Protein AF-A0A9D8QQ10-F1 (afdb_monomer_lite)

pLDDT: mean 82.53, std 15.45, range [44.25, 98.38]

Structure (mmCIF, N/CA/C/O backbone):
data_AF-A0A9D8QQ10-F1
#
_entry.id   AF-A0A9D8QQ10-F1
#
loop_
_atom_site.group_PDB
_atom_site.id
_atom_site.type_symbol
_atom_site.label_atom_id
_atom_site.label_alt_id
_atom_site.label_comp_id
_atom_site.label_asym_id
_atom_site.label_entity_id
_atom_site.label_seq_id
_atom_site.pdbx_PDB_ins_code
_atom_site.Cartn_x
_atom_site.Cartn_y
_atom_site.Cartn_z
_atom_site.occupancy
_atom_site.B_iso_or_equiv
_atom_site.auth_seq_id
_atom_site.auth_comp_id
_atom_site.auth_asym_id
_atom_site.auth_atom_id
_atom_site.pdbx_PDB_model_num
ATOM 1 N N . MET A 1 1 ? 1.734 -61.000 34.044 1.00 44.25 1 MET A N 1
ATOM 2 C CA . MET A 1 1 ? 2.033 -59.885 33.117 1.00 44.25 1 MET A CA 1
ATOM 3 C C . MET A 1 1 ? 0.720 -59.208 32.710 1.00 44.25 1 MET A C 1
ATOM 5 O O . MET A 1 1 ? 0.224 -59.450 31.625 1.00 44.25 1 MET A O 1
ATOM 9 N N . ASN A 1 2 ? 0.120 -58.410 33.602 1.00 45.94 2 ASN A N 1
ATOM 10 C CA . ASN A 1 2 ? -1.191 -57.763 33.412 1.00 45.94 2 ASN A CA 1
ATOM 11 C C . ASN A 1 2 ? -1.055 -56.258 33.685 1.00 45.94 2 ASN A C 1
ATOM 13 O O . ASN A 1 2 ? -1.298 -55.823 34.805 1.00 45.94 2 ASN A O 1
ATOM 17 N N . GLY A 1 3 ? -0.616 -55.461 32.708 1.00 49.03 3 GLY A N 1
ATOM 18 C CA . GLY A 1 3 ? -0.414 -54.030 32.984 1.00 49.03 3 GLY A CA 1
ATOM 19 C C . GLY A 1 3 ? -0.264 -53.069 31.809 1.00 49.03 3 GLY A C 1
ATOM 20 O O . GLY A 1 3 ? -0.336 -51.870 32.035 1.00 49.03 3 GLY A O 1
ATOM 21 N N . ILE A 1 4 ? -0.097 -53.536 30.567 1.00 53.34 4 ILE A N 1
ATOM 22 C CA . ILE A 1 4 ? 0.293 -52.631 29.466 1.00 53.34 4 ILE A CA 1
ATOM 23 C C . ILE A 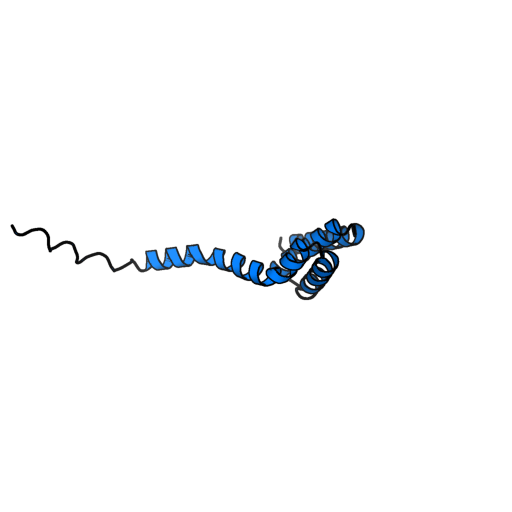1 4 ? -0.909 -52.152 28.623 1.00 53.34 4 ILE A C 1
ATOM 25 O O . ILE A 1 4 ? -0.853 -51.085 28.024 1.00 53.34 4 ILE A O 1
ATOM 29 N N . PHE A 1 5 ? -2.056 -52.842 28.650 1.00 48.69 5 PHE A N 1
ATOM 30 C CA . PHE A 1 5 ? -3.210 -52.494 27.798 1.00 48.69 5 PHE A CA 1
ATOM 31 C C . PHE A 1 5 ? -4.213 -51.488 28.391 1.00 48.69 5 PHE A C 1
ATOM 33 O O . PHE A 1 5 ? -5.163 -51.106 27.712 1.00 48.69 5 PHE A O 1
ATOM 40 N N . LYS A 1 6 ? -4.034 -51.012 29.631 1.00 47.47 6 LYS A N 1
ATOM 41 C CA . LYS A 1 6 ? -5.047 -50.156 30.286 1.00 47.47 6 LYS A CA 1
ATOM 42 C C . LYS A 1 6 ? -4.925 -48.657 29.967 1.00 47.47 6 LYS A C 1
ATOM 44 O O . LYS A 1 6 ? -5.790 -47.891 30.376 1.00 47.47 6 LYS A O 1
ATOM 49 N N . ASN A 1 7 ? -3.893 -48.225 29.233 1.00 45.38 7 ASN A N 1
ATOM 50 C CA . ASN A 1 7 ? -3.558 -46.797 29.106 1.00 45.38 7 ASN A CA 1
ATOM 51 C C . ASN A 1 7 ? -3.861 -46.151 27.739 1.00 45.38 7 ASN A C 1
ATOM 53 O O . ASN A 1 7 ? -3.497 -45.004 27.512 1.00 45.38 7 ASN A O 1
ATOM 57 N N . ILE A 1 8 ? -4.556 -46.850 26.835 1.00 52.19 8 ILE A N 1
ATOM 58 C CA . ILE A 1 8 ? -4.952 -46.301 25.517 1.00 52.19 8 ILE A CA 1
ATOM 59 C C . ILE A 1 8 ? -6.359 -45.654 25.572 1.00 52.19 8 ILE A C 1
ATOM 61 O O . ILE A 1 8 ? -6.801 -44.997 24.638 1.00 52.19 8 ILE A O 1
ATOM 65 N N . GLY A 1 9 ? -7.074 -45.772 26.698 1.00 49.00 9 GLY A N 1
ATOM 66 C CA . GLY A 1 9 ? -8.485 -45.376 26.814 1.00 49.00 9 GLY A CA 1
ATOM 67 C C . GLY A 1 9 ? -8.782 -43.919 27.190 1.00 49.00 9 GLY A C 1
ATOM 68 O O . GLY A 1 9 ? -9.938 -43.609 27.467 1.00 49.00 9 GLY A O 1
ATOM 69 N N . ARG A 1 10 ? -7.799 -43.011 27.270 1.00 50.16 10 ARG A N 1
ATOM 70 C CA . ARG A 1 10 ? -8.052 -41.664 27.818 1.00 50.16 10 ARG A CA 1
ATOM 71 C C . ARG A 1 10 ? -7.244 -40.559 27.152 1.00 50.16 10 ARG A C 1
ATOM 73 O O . ARG A 1 10 ? -6.535 -39.825 27.827 1.0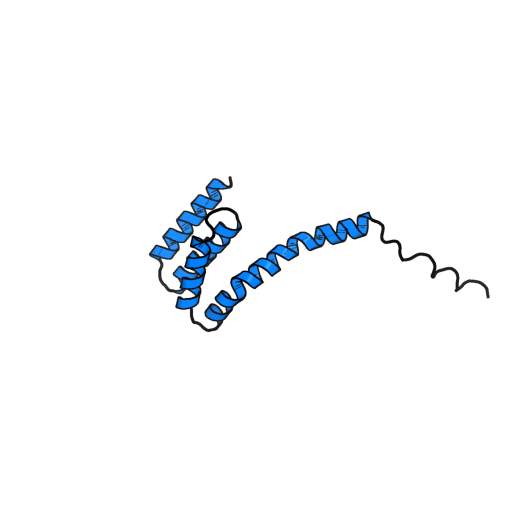0 50.16 10 ARG A O 1
ATOM 80 N N . MET A 1 11 ? -7.355 -40.399 25.838 1.00 46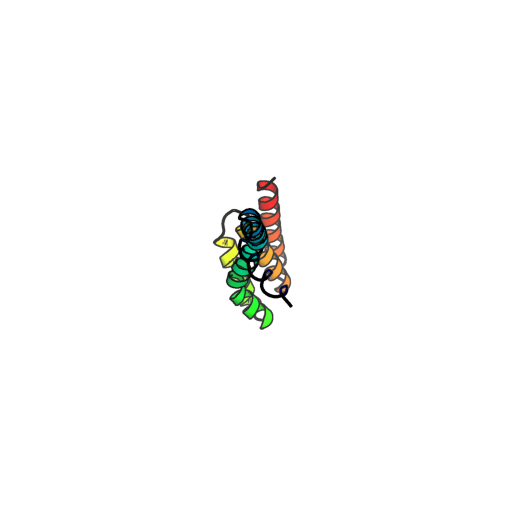.78 11 MET A N 1
ATOM 81 C CA . MET A 1 11 ? -6.770 -39.212 25.209 1.00 46.78 11 MET A CA 1
ATOM 82 C C . MET A 1 11 ? -7.490 -38.784 23.936 1.00 46.78 11 MET A C 1
ATOM 84 O O . MET A 1 11 ? -6.872 -38.633 22.901 1.00 46.78 11 MET A O 1
ATOM 88 N N . MET A 1 12 ? -8.809 -38.589 23.996 1.00 56.66 12 MET A N 1
ATOM 89 C CA . MET A 1 12 ? -9.538 -37.896 22.923 1.00 56.66 12 MET A CA 1
ATOM 90 C C . MET A 1 12 ? -10.865 -37.333 23.437 1.00 56.66 12 MET A C 1
ATOM 92 O O . MET A 1 12 ? -11.942 -37.623 22.941 1.00 56.66 12 MET A O 1
ATOM 96 N N . HIS A 1 13 ? -10.787 -36.527 24.489 1.00 60.19 13 HIS A N 1
ATOM 97 C CA . HIS A 1 13 ? -11.778 -35.487 24.737 1.00 60.19 13 HIS A CA 1
ATOM 98 C C . HIS A 1 13 ? -10.970 -34.225 24.982 1.00 60.19 13 HIS A C 1
ATOM 100 O O . HIS A 1 13 ? -10.602 -33.925 26.117 1.00 60.19 13 HIS A O 1
ATOM 106 N N . ALA A 1 14 ? -10.610 -33.537 23.895 1.00 58.31 14 ALA A N 1
ATOM 107 C CA . ALA A 1 14 ? -10.118 -32.176 24.016 1.00 58.31 14 ALA A CA 1
ATOM 108 C C . ALA A 1 14 ? -11.184 -31.408 24.812 1.00 58.31 14 ALA A C 1
ATOM 110 O O . ALA A 1 14 ? -12.356 -31.418 24.412 1.00 58.31 14 ALA A O 1
ATOM 111 N N . PRO A 1 15 ? -10.847 -30.821 25.972 1.00 69.00 15 PRO A N 1
ATOM 112 C CA . PRO A 1 15 ? -11.831 -30.075 26.731 1.00 69.00 15 PRO A CA 1
ATOM 113 C C . PRO A 1 15 ? -12.360 -28.968 25.819 1.00 69.00 15 PRO A C 1
ATOM 115 O O . PRO A 1 15 ? -11.594 -28.359 25.076 1.00 69.00 15 PRO A O 1
ATOM 118 N N . LYS A 1 16 ? -13.670 -28.711 25.840 1.00 60.81 16 LYS A N 1
ATOM 119 C CA . LYS A 1 16 ? -14.304 -27.704 24.967 1.00 60.81 16 LYS A CA 1
ATOM 120 C C . LYS A 1 16 ? -13.593 -26.340 25.042 1.00 60.81 16 LYS A C 1
ATOM 122 O O . LYS A 1 16 ? -13.534 -25.637 24.044 1.00 60.81 16 LYS A O 1
ATOM 127 N N . GLY A 1 17 ? -12.972 -26.022 26.185 1.00 68.38 17 GLY A N 1
ATOM 128 C CA . GLY A 1 17 ? -12.122 -24.840 26.376 1.00 68.38 17 GLY A CA 1
ATOM 129 C C . GLY A 1 17 ? -10.775 -24.858 25.636 1.00 68.38 17 GLY A C 1
ATOM 130 O O . GLY A 1 17 ? -10.300 -23.799 25.251 1.00 68.38 17 GLY A O 1
ATOM 131 N N . PHE A 1 18 ? -10.179 -26.024 25.370 1.00 74.88 18 PHE A N 1
ATOM 132 C CA . PHE A 1 18 ? -8.971 -26.143 24.542 1.00 74.88 18 PHE A CA 1
ATOM 133 C C . PHE A 1 18 ? -9.282 -25.877 23.067 1.00 74.88 18 PHE A C 1
ATOM 135 O O . PHE A 1 18 ? -8.577 -25.109 22.424 1.00 74.88 18 PHE A O 1
ATOM 142 N N . LEU A 1 19 ? -10.383 -26.433 22.548 1.00 72.56 19 LEU A N 1
ATOM 143 C CA . LEU A 1 19 ? -10.850 -26.117 21.193 1.00 72.56 19 LEU A CA 1
ATOM 144 C C . LEU A 1 19 ? -11.229 -24.634 21.059 1.00 72.56 19 LEU A C 1
ATOM 146 O O . LEU A 1 19 ? -10.852 -24.003 20.078 1.00 72.56 19 LEU A O 1
ATOM 150 N N . LEU A 1 20 ? -11.900 -24.057 22.064 1.00 76.19 20 LEU A N 1
ATOM 151 C CA . LEU A 1 20 ? -12.232 -22.628 22.082 1.00 76.19 20 LEU A CA 1
ATOM 152 C C . LEU A 1 20 ? -10.974 -21.741 22.110 1.00 76.19 20 LEU A C 1
ATOM 154 O O . LEU A 1 20 ? -10.915 -20.738 21.406 1.00 76.19 20 LEU A O 1
ATOM 158 N N . GLY A 1 21 ? -9.959 -22.133 22.887 1.00 81.69 21 GLY A N 1
ATOM 159 C CA . GLY A 1 21 ? -8.675 -21.435 22.959 1.00 81.69 21 GLY A CA 1
ATOM 160 C C . GLY A 1 21 ? -7.902 -21.485 21.641 1.00 81.69 21 GLY A C 1
ATOM 161 O O . GLY A 1 21 ? -7.422 -20.457 21.175 1.00 81.69 21 GLY A O 1
ATOM 162 N N . VAL A 1 22 ? -7.853 -22.652 20.990 1.00 80.31 22 VAL A N 1
ATOM 163 C CA . VAL A 1 22 ? -7.235 -22.799 19.663 1.00 80.31 22 VAL A CA 1
ATOM 164 C C . VAL A 1 22 ? -7.957 -21.938 18.626 1.00 80.31 22 VAL A C 1
ATOM 166 O O . VAL A 1 22 ? -7.289 -21.238 17.872 1.00 80.31 22 VAL A O 1
ATOM 169 N N . ILE A 1 23 ? -9.298 -21.928 18.622 1.00 78.06 23 ILE A N 1
ATOM 170 C CA . ILE A 1 23 ? -10.102 -21.099 17.709 1.00 78.06 23 ILE A CA 1
ATOM 171 C C . ILE A 1 23 ? -9.838 -19.605 17.940 1.00 78.06 23 ILE A C 1
ATOM 173 O O . ILE A 1 23 ? -9.652 -18.863 16.980 1.00 78.06 23 ILE A O 1
ATOM 177 N N . LEU A 1 24 ? -9.754 -19.153 19.192 1.00 79.69 24 LEU A N 1
ATOM 178 C CA . LEU A 1 24 ? -9.457 -17.753 19.503 1.00 79.69 24 LEU A CA 1
ATOM 179 C C . LEU A 1 24 ? -8.052 -17.333 19.030 1.00 79.69 24 LEU A C 1
ATOM 181 O O . LEU A 1 24 ? -7.882 -16.226 18.525 1.00 79.69 24 LEU A O 1
ATOM 185 N N . CYS A 1 25 ? -7.062 -18.224 19.132 1.00 76.25 25 CYS A N 1
ATOM 186 C CA . CYS A 1 25 ? -5.692 -17.967 18.681 1.00 76.25 25 CYS A CA 1
ATOM 187 C C . CYS A 1 25 ? -5.536 -17.875 17.153 1.00 76.25 25 CYS A C 1
ATOM 189 O O . CYS A 1 25 ? -4.623 -17.197 16.689 1.00 76.25 25 CYS A O 1
ATOM 191 N N . ILE A 1 26 ? -6.397 -18.528 16.365 1.00 75.25 26 ILE A N 1
ATOM 192 C CA . ILE A 1 26 ? -6.310 -18.520 14.890 1.00 75.25 26 ILE A CA 1
ATOM 193 C C . ILE A 1 26 ? -7.090 -17.376 14.226 1.00 75.25 26 ILE A C 1
ATOM 195 O O . ILE A 1 26 ? -6.779 -17.017 13.092 1.00 75.25 26 ILE A O 1
ATOM 199 N N . LEU A 1 27 ? -8.049 -16.751 14.920 1.00 69.12 27 LEU A N 1
ATOM 200 C CA . LEU A 1 27 ? -8.811 -15.604 14.403 1.00 69.12 27 LEU A CA 1
ATOM 201 C C . LEU A 1 27 ? -7.961 -14.401 13.936 1.00 69.12 27 LEU A C 1
ATOM 203 O O . LEU A 1 27 ? -8.293 -13.841 12.894 1.00 69.12 2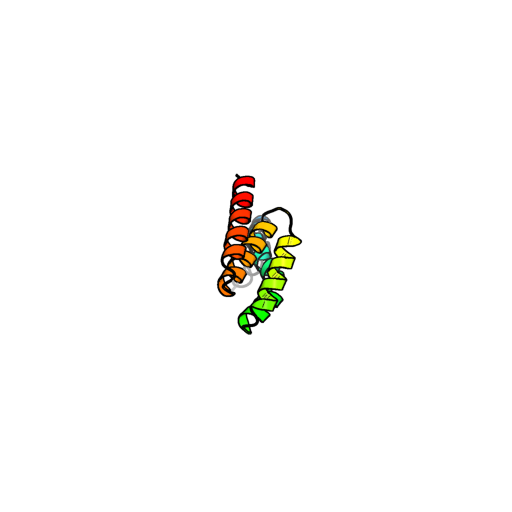7 LEU A O 1
ATOM 207 N N . PRO A 1 28 ? -6.866 -13.978 14.603 1.00 67.31 28 PRO A N 1
ATOM 208 C CA . PRO A 1 28 ? -6.065 -12.858 14.098 1.00 67.31 28 PRO A CA 1
ATOM 209 C C . PRO A 1 28 ? -5.300 -13.186 12.802 1.00 67.31 28 PRO A C 1
ATOM 211 O O . PRO A 1 28 ? -4.935 -12.273 12.063 1.00 67.31 28 PRO A O 1
ATOM 214 N N . LEU A 1 29 ? -5.080 -14.468 12.481 1.00 70.56 29 LEU A N 1
ATOM 215 C CA . LEU A 1 29 ? -4.322 -14.878 11.291 1.00 70.56 29 LEU A CA 1
ATOM 216 C C . LEU A 1 29 ? -5.126 -14.727 9.990 1.00 70.56 29 LEU A C 1
ATOM 218 O O . LEU A 1 29 ? -4.535 -14.572 8.919 1.00 70.56 29 LEU A O 1
ATOM 222 N N . THR A 1 30 ? -6.461 -14.713 10.055 1.00 69.00 30 THR A N 1
ATOM 223 C CA . THR A 1 30 ? -7.309 -14.605 8.854 1.00 69.00 30 THR A CA 1
ATOM 224 C C . THR A 1 30 ? -7.221 -13.229 8.191 1.00 69.00 30 THR A C 1
ATOM 226 O O . THR A 1 30 ? -7.414 -13.118 6.980 1.00 69.00 30 THR A O 1
ATOM 229 N N . GLY A 1 31 ? -6.893 -12.180 8.955 1.00 69.00 31 GLY A N 1
ATOM 230 C CA . GLY A 1 31 ? -6.679 -10.834 8.416 1.00 69.00 31 GLY A CA 1
ATOM 231 C C . GLY A 1 31 ? -5.452 -10.747 7.505 1.00 69.00 31 GLY A C 1
ATOM 232 O O . GLY A 1 31 ? -5.505 -10.092 6.467 1.00 69.00 31 GLY A O 1
ATOM 233 N N . CYS A 1 32 ? -4.377 -11.466 7.846 1.00 70.56 32 CYS A N 1
ATOM 234 C CA . CYS A 1 32 ? -3.140 -11.484 7.065 1.00 70.56 32 CYS A CA 1
ATOM 235 C C . CYS A 1 32 ? -3.352 -12.140 5.692 1.00 70.56 32 CYS A C 1
ATOM 237 O O . CYS A 1 32 ? -2.993 -11.560 4.670 1.00 70.56 32 CYS A O 1
ATOM 239 N N . VAL A 1 33 ? -4.022 -13.299 5.661 1.00 76.06 33 VAL A N 1
ATOM 240 C CA . VAL A 1 33 ? -4.323 -14.021 4.411 1.00 76.06 33 VAL A CA 1
ATOM 241 C C . VAL A 1 33 ? -5.244 -13.196 3.508 1.00 76.06 33 VAL A C 1
ATOM 243 O O . VAL A 1 33 ? -4.936 -12.985 2.340 1.00 76.06 33 VAL A O 1
ATOM 246 N N . SER A 1 34 ? -6.327 -12.638 4.059 1.00 82.50 34 SER A N 1
ATOM 247 C CA . SER A 1 34 ? -7.292 -11.847 3.281 1.00 82.50 34 SER A CA 1
ATOM 248 C C . SER A 1 34 ? -6.676 -10.591 2.655 1.00 82.50 34 SER A C 1
ATOM 250 O O . SER A 1 34 ? -6.989 -10.237 1.516 1.00 82.50 34 SER A O 1
ATOM 252 N N . TYR A 1 35 ? -5.795 -9.898 3.379 1.00 81.94 35 TYR A N 1
ATOM 253 C CA . TYR A 1 35 ? -5.100 -8.730 2.845 1.00 81.94 35 TYR A CA 1
ATOM 254 C C . TYR A 1 35 ? -4.063 -9.118 1.784 1.00 81.94 35 TYR A C 1
ATOM 256 O O . TYR A 1 35 ? -4.046 -8.517 0.710 1.00 81.94 35 TYR A O 1
ATOM 264 N N . GLN A 1 36 ? -3.255 -10.153 2.039 1.00 83.44 36 GLN A N 1
ATOM 265 C CA . GLN A 1 36 ? -2.279 -10.650 1.066 1.00 83.44 36 GLN A CA 1
ATOM 266 C C . GLN A 1 36 ? -2.951 -11.074 -0.239 1.00 83.44 36 GLN A C 1
ATOM 268 O O . GLN A 1 36 ? -2.490 -10.697 -1.313 1.00 83.44 36 GLN A O 1
ATOM 273 N N . ASP A 1 37 ? -4.084 -11.771 -0.164 1.00 87.12 37 ASP A N 1
ATOM 274 C CA . ASP A 1 37 ? -4.852 -12.161 -1.345 1.00 87.12 37 ASP A CA 1
ATOM 275 C C . ASP A 1 37 ? -5.356 -10.951 -2.131 1.00 87.12 37 ASP A C 1
ATOM 277 O O . ASP A 1 37 ? -5.311 -10.937 -3.364 1.00 87.12 37 ASP A O 1
ATOM 281 N N . GLN A 1 38 ? -5.801 -9.914 -1.421 1.00 85.69 38 GLN A N 1
ATOM 282 C CA . GLN A 1 38 ? -6.248 -8.665 -2.019 1.00 85.69 38 GLN A CA 1
ATOM 283 C C . GLN A 1 38 ? -5.093 -7.868 -2.646 1.00 85.69 38 GLN A C 1
ATOM 285 O O . GLN A 1 38 ? -5.326 -7.189 -3.647 1.00 85.69 38 GLN A O 1
ATOM 290 N N . ALA A 1 39 ? -3.891 -7.903 -2.073 1.00 88.50 39 ALA A N 1
ATOM 291 C CA . ALA A 1 39 ? -2.718 -7.155 -2.537 1.00 88.50 39 ALA A CA 1
ATOM 292 C C . ALA A 1 39 ? -1.846 -7.934 -3.541 1.00 88.50 39 ALA A C 1
ATOM 294 O O . ALA A 1 39 ? -0.975 -7.350 -4.178 1.00 88.50 39 ALA A O 1
ATOM 295 N N . ARG A 1 40 ? -2.091 -9.236 -3.729 1.00 92.06 40 ARG A N 1
ATOM 296 C CA . ARG A 1 40 ? -1.259 -10.150 -4.530 1.00 92.06 40 ARG A CA 1
ATOM 297 C C . ARG A 1 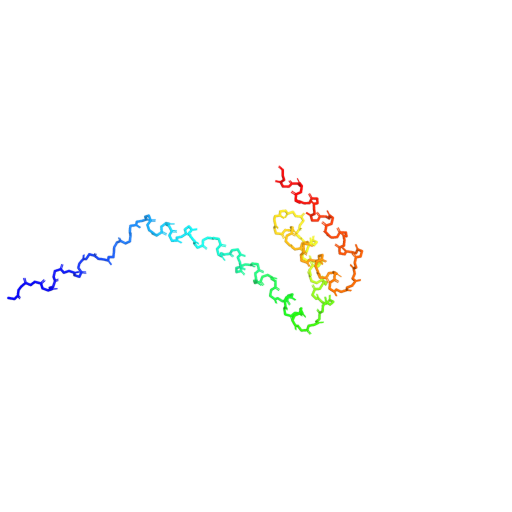40 ? -0.923 -9.642 -5.931 1.00 92.06 40 ARG A C 1
ATOM 299 O O . ARG A 1 40 ? 0.237 -9.677 -6.324 1.00 92.06 40 ARG A O 1
ATOM 306 N N . GLU A 1 41 ? -1.917 -9.172 -6.678 1.00 91.50 41 GLU A N 1
ATOM 307 C CA . GLU A 1 41 ? -1.710 -8.640 -8.034 1.00 91.50 41 GLU A CA 1
ATOM 308 C C . GLU A 1 41 ? -0.860 -7.360 -8.011 1.00 91.50 41 GLU A C 1
ATOM 310 O O . GLU A 1 41 ? 0.068 -7.210 -8.797 1.00 91.50 41 GLU A O 1
ATOM 315 N N . ILE A 1 42 ? -1.114 -6.473 -7.047 1.00 92.69 42 ILE A N 1
ATOM 316 C CA . ILE A 1 42 ? -0.379 -5.214 -6.877 1.00 92.69 42 ILE A CA 1
ATOM 317 C C . ILE A 1 42 ? 1.088 -5.497 -6.555 1.00 92.69 42 ILE A C 1
ATOM 319 O O . ILE A 1 42 ? 1.979 -4.911 -7.167 1.00 92.69 42 ILE A O 1
ATOM 323 N N . HIS A 1 43 ? 1.341 -6.431 -5.636 1.00 90.06 43 HIS A N 1
ATOM 324 C CA . HIS A 1 43 ? 2.691 -6.868 -5.297 1.00 90.06 43 HIS A CA 1
ATOM 325 C C . HIS A 1 43 ? 3.398 -7.513 -6.488 1.00 90.06 43 HIS A C 1
ATOM 327 O O . HIS A 1 43 ? 4.588 -7.281 -6.673 1.00 90.06 43 HIS A O 1
ATOM 333 N N . ALA A 1 44 ? 2.688 -8.268 -7.331 1.00 93.31 44 ALA A N 1
ATOM 334 C CA . ALA A 1 44 ? 3.278 -8.838 -8.538 1.00 93.31 44 ALA A CA 1
ATOM 335 C C . ALA A 1 44 ? 3.806 -7.747 -9.489 1.00 93.31 44 ALA A C 1
ATOM 337 O O . ALA A 1 44 ? 4.954 -7.837 -9.921 1.00 93.31 44 ALA A O 1
ATOM 338 N N . HIS A 1 45 ? 3.028 -6.687 -9.745 1.00 92.81 45 HIS A N 1
ATOM 339 C CA . HIS A 1 45 ? 3.491 -5.534 -10.534 1.00 92.81 45 HIS A CA 1
ATOM 340 C C . HIS A 1 45 ? 4.679 -4.827 -9.873 1.00 92.81 45 HIS A C 1
ATOM 342 O O . HIS A 1 45 ? 5.682 -4.546 -10.525 1.00 92.81 45 HIS A O 1
ATOM 348 N N . TYR A 1 46 ? 4.613 -4.628 -8.556 1.00 86.56 46 TYR A N 1
ATOM 349 C CA . TYR A 1 46 ? 5.706 -4.062 -7.767 1.00 86.56 46 TYR A CA 1
ATOM 350 C C . TYR A 1 46 ? 7.017 -4.843 -7.907 1.00 86.56 46 TYR A C 1
ATOM 352 O O . TYR A 1 46 ? 8.069 -4.258 -8.152 1.00 86.56 46 TYR A O 1
ATOM 360 N N . HIS A 1 47 ? 6.961 -6.168 -7.769 1.00 89.25 47 HIS A N 1
ATOM 361 C CA . HIS A 1 47 ? 8.126 -7.042 -7.895 1.00 89.25 47 HIS A CA 1
ATOM 362 C C . HIS A 1 47 ? 8.653 -7.118 -9.331 1.00 89.25 47 HIS A C 1
ATOM 364 O O . HIS A 1 47 ? 9.846 -7.337 -9.526 1.00 89.25 47 HIS A O 1
ATOM 370 N N . ALA A 1 48 ? 7.789 -6.906 -10.325 1.00 92.56 48 ALA A N 1
ATOM 371 C CA . ALA A 1 48 ? 8.175 -6.802 -11.727 1.00 92.56 48 ALA A CA 1
ATOM 372 C C . ALA A 1 48 ? 8.779 -5.430 -12.097 1.00 92.56 48 ALA A C 1
ATOM 374 O O . ALA A 1 48 ? 9.228 -5.259 -13.228 1.00 92.56 48 ALA A O 1
ATOM 375 N N . GLY A 1 49 ? 8.793 -4.457 -11.175 1.00 89.88 49 GLY A N 1
ATOM 376 C CA . GLY A 1 49 ? 9.231 -3.081 -11.442 1.00 89.88 49 GLY A CA 1
ATOM 377 C C . GLY A 1 49 ? 8.208 -2.237 -12.210 1.00 89.88 49 GLY A C 1
ATOM 378 O O . GLY A 1 49 ? 8.503 -1.109 -12.595 1.00 89.88 49 GLY A O 1
ATOM 379 N N . ASP A 1 50 ? 6.997 -2.757 -12.414 1.00 93.62 50 ASP A N 1
ATOM 380 C CA . ASP A 1 50 ? 5.872 -2.060 -13.040 1.00 93.62 50 ASP A CA 1
ATOM 381 C C . ASP A 1 50 ? 5.144 -1.205 -11.992 1.00 93.62 50 ASP A C 1
ATOM 383 O O . ASP A 1 50 ? 4.014 -1.469 -11.560 1.00 93.62 50 ASP A O 1
ATOM 387 N N . PHE A 1 51 ? 5.858 -0.193 -11.504 1.00 90.38 51 PHE A N 1
ATOM 388 C CA . PHE A 1 51 ? 5.379 0.615 -10.393 1.00 90.38 51 PHE A CA 1
ATOM 389 C C . PHE A 1 51 ? 4.219 1.537 -10.784 1.00 90.38 51 PHE A C 1
ATOM 391 O O . PHE A 1 51 ? 3.411 1.889 -9.925 1.00 90.38 51 PHE A O 1
ATOM 398 N N . ASP A 1 52 ? 4.092 1.915 -12.057 1.00 92.38 52 ASP A N 1
ATOM 399 C CA . ASP A 1 52 ? 2.974 2.729 -12.544 1.00 92.38 52 ASP A CA 1
ATOM 400 C C . ASP A 1 52 ? 1.652 1.961 -12.461 1.00 92.38 52 ASP A C 1
ATOM 402 O O . ASP A 1 52 ? 0.660 2.469 -11.923 1.00 92.38 52 ASP A O 1
ATOM 406 N N . THR A 1 53 ? 1.633 0.702 -12.910 1.00 94.00 53 THR A N 1
ATOM 407 C CA . THR A 1 53 ? 0.435 -0.141 -12.811 1.00 94.00 53 THR A CA 1
ATOM 408 C C . THR A 1 53 ? 0.091 -0.442 -11.357 1.00 94.00 53 THR A C 1
ATOM 410 O O . THR A 1 53 ? -1.084 -0.360 -10.971 1.00 94.00 53 THR A O 1
ATOM 413 N N . ALA A 1 54 ? 1.102 -0.721 -10.527 1.00 93.50 54 ALA A N 1
ATOM 414 C CA . ALA A 1 54 ? 0.918 -0.926 -9.095 1.00 93.50 54 ALA A CA 1
ATOM 415 C C . ALA A 1 54 ? 0.308 0.313 -8.415 1.00 93.50 54 ALA A C 1
ATOM 417 O O . ALA A 1 54 ? -0.703 0.204 -7.714 1.00 93.50 54 ALA A O 1
ATOM 418 N N . GLN A 1 55 ? 0.855 1.503 -8.680 1.00 94.06 55 GLN A N 1
ATOM 419 C CA . GLN A 1 55 ? 0.346 2.770 -8.152 1.00 94.06 55 GLN A CA 1
ATOM 420 C C . GLN A 1 55 ? -1.093 3.027 -8.605 1.00 94.06 55 GLN A C 1
ATOM 422 O O . GLN A 1 55 ? -1.949 3.355 -7.782 1.00 94.06 55 GLN A O 1
ATOM 427 N N . ALA A 1 56 ? -1.402 2.825 -9.888 1.00 93.31 56 ALA A N 1
ATOM 428 C CA . ALA A 1 56 ? -2.756 3.007 -10.397 1.00 93.31 56 ALA A CA 1
ATOM 429 C C . ALA A 1 56 ? -3.757 2.043 -9.731 1.00 93.31 56 ALA A C 1
ATOM 431 O O . ALA A 1 56 ? -4.895 2.422 -9.437 1.00 93.31 56 ALA A O 1
ATOM 432 N N . ALA A 1 57 ? -3.356 0.795 -9.473 1.00 93.50 57 ALA A N 1
ATOM 433 C CA . ALA A 1 57 ? -4.185 -0.182 -8.772 1.00 93.50 57 ALA A CA 1
ATOM 434 C C . ALA A 1 57 ? -4.437 0.205 -7.307 1.00 93.50 57 ALA A C 1
ATOM 436 O O . ALA A 1 57 ? -5.578 0.095 -6.839 1.00 93.50 57 ALA A O 1
ATOM 437 N N . LEU A 1 58 ? -3.413 0.709 -6.618 1.00 94.06 58 LEU A N 1
ATOM 438 C CA . LEU A 1 58 ? -3.512 1.201 -5.245 1.00 94.06 58 LEU A CA 1
ATOM 439 C C . LEU A 1 58 ? -4.432 2.414 -5.136 1.00 94.06 58 LEU A C 1
ATOM 441 O O . LEU A 1 58 ? -5.364 2.380 -4.335 1.00 94.06 58 LEU A O 1
ATOM 445 N N . THR A 1 59 ? -4.291 3.404 -6.019 1.00 91.94 59 THR A N 1
ATOM 446 C CA . THR A 1 59 ? -5.208 4.554 -6.084 1.00 91.94 59 THR A CA 1
ATOM 447 C C . THR A 1 59 ? -6.658 4.114 -6.268 1.00 91.94 59 THR A C 1
ATOM 449 O O . THR A 1 59 ? -7.564 4.576 -5.573 1.00 91.94 59 THR A O 1
ATOM 452 N N . ARG A 1 60 ? -6.915 3.140 -7.153 1.00 92.00 60 ARG A N 1
ATOM 453 C CA . ARG A 1 60 ? -8.269 2.585 -7.317 1.00 92.00 60 ARG A CA 1
ATOM 454 C C . ARG A 1 60 ? -8.785 1.925 -6.036 1.00 92.00 60 ARG A C 1
ATOM 456 O O . ARG A 1 60 ? -9.970 2.052 -5.730 1.00 92.00 60 ARG A O 1
ATOM 463 N N . LYS A 1 61 ? -7.945 1.198 -5.293 1.00 92.06 61 LYS A N 1
ATOM 464 C CA . LYS A 1 61 ? -8.348 0.566 -4.025 1.00 92.06 61 LYS A CA 1
ATOM 465 C C . LYS A 1 61 ? -8.616 1.588 -2.927 1.00 92.06 61 LYS A C 1
ATOM 467 O O . LYS A 1 61 ? -9.670 1.503 -2.296 1.00 92.06 61 LYS A O 1
ATOM 472 N N . ALA A 1 62 ? -7.723 2.557 -2.765 1.00 90.62 62 ALA A N 1
ATOM 473 C CA . ALA A 1 62 ? -7.849 3.635 -1.796 1.00 90.62 62 ALA A CA 1
ATOM 474 C C . ALA A 1 62 ? -9.095 4.499 -2.048 1.00 90.62 62 ALA A C 1
ATOM 476 O O . ALA A 1 62 ? -9.737 4.938 -1.100 1.00 90.62 62 ALA A O 1
ATOM 477 N N . ASN A 1 63 ? -9.496 4.689 -3.310 1.00 86.06 63 ASN A N 1
ATOM 478 C CA . ASN A 1 63 ? -10.717 5.425 -3.653 1.00 86.06 63 ASN A CA 1
ATOM 479 C C . ASN A 1 63 ? -12.002 4.604 -3.461 1.00 86.06 63 ASN A C 1
ATOM 481 O O . ASN A 1 63 ? -13.040 5.155 -3.103 1.00 86.06 63 ASN A O 1
ATOM 485 N N . ARG A 1 64 ? -11.964 3.283 -3.686 1.00 85.31 64 ARG A N 1
ATOM 486 C CA . ARG A 1 64 ? -13.138 2.410 -3.482 1.00 85.31 64 ARG A CA 1
ATOM 487 C C . ARG A 1 64 ? -13.457 2.173 -2.009 1.00 85.31 64 ARG A C 1
ATOM 489 O O . ARG A 1 64 ? -14.613 1.940 -1.660 1.00 85.31 64 ARG A O 1
ATOM 496 N N . LYS A 1 65 ? -12.445 2.174 -1.145 1.00 75.69 65 LYS A N 1
ATOM 497 C CA . LYS A 1 65 ? -12.607 1.983 0.297 1.00 75.69 65 LYS A CA 1
ATOM 498 C C . LYS A 1 65 ? -12.720 3.360 0.944 1.00 75.69 65 LYS A C 1
ATOM 500 O O . LYS A 1 65 ? -11.723 3.990 1.247 1.00 75.69 65 LYS A O 1
ATOM 505 N N . ALA A 1 66 ? -13.950 3.831 1.127 1.00 61.66 66 ALA A N 1
ATOM 506 C CA . ALA A 1 66 ? -14.185 5.193 1.604 1.00 61.66 66 ALA A CA 1
ATOM 507 C C . ALA A 1 66 ? -13.984 5.374 3.122 1.00 61.66 66 ALA A C 1
ATOM 509 O O . ALA A 1 66 ? -13.769 6.497 3.564 1.00 61.66 66 ALA A O 1
ATOM 510 N N . LYS A 1 67 ? -14.111 4.309 3.934 1.00 70.06 67 LYS A N 1
ATOM 511 C CA . LYS A 1 67 ? -14.098 4.390 5.408 1.00 70.06 67 LYS A CA 1
ATOM 512 C C . LYS A 1 67 ? -13.542 3.122 6.065 1.00 70.06 67 LYS A C 1
ATOM 514 O O . LYS A 1 67 ? -13.565 2.045 5.469 1.00 70.06 67 LYS A O 1
ATOM 519 N N . GLY A 1 68 ? -13.120 3.253 7.324 1.00 81.88 68 GLY A N 1
ATOM 520 C CA . GLY A 1 68 ? -12.686 2.146 8.182 1.00 81.88 68 GLY A CA 1
ATOM 521 C C . GLY A 1 68 ? -11.200 1.793 8.059 1.00 81.88 68 GLY A C 1
ATOM 522 O O . GLY A 1 68 ? -10.464 2.379 7.269 1.00 81.88 68 GLY A O 1
ATOM 523 N N . LYS A 1 69 ? -10.752 0.822 8.863 1.00 85.12 69 LYS A N 1
ATOM 524 C CA . LYS A 1 69 ? -9.329 0.449 8.982 1.00 85.12 69 LYS A CA 1
ATOM 525 C C . LYS A 1 69 ? -8.724 -0.062 7.667 1.00 85.12 69 LYS A C 1
ATOM 527 O O . LYS A 1 69 ? -7.597 0.294 7.348 1.00 85.12 69 LYS A O 1
ATOM 532 N N . ASP A 1 70 ? -9.485 -0.804 6.862 1.00 86.50 70 ASP A N 1
ATOM 533 C CA . ASP A 1 70 ? -9.040 -1.230 5.525 1.00 86.50 70 ASP A CA 1
ATOM 534 C C . ASP A 1 70 ? -8.752 -0.034 4.612 1.00 86.50 70 ASP A C 1
ATOM 536 O O . ASP A 1 70 ? -7.771 -0.038 3.877 1.00 86.50 70 ASP A O 1
ATOM 540 N N . ALA A 1 71 ? -9.615 0.987 4.640 1.00 90.12 71 ALA A N 1
ATOM 541 C CA . ALA A 1 71 ? -9.438 2.186 3.830 1.00 90.12 71 ALA A CA 1
ATOM 542 C C . ALA A 1 71 ? -8.143 2.919 4.200 1.00 90.12 71 ALA A C 1
ATOM 544 O O . ALA A 1 71 ? -7.422 3.363 3.309 1.00 90.12 71 ALA A O 1
ATOM 545 N N . LEU A 1 72 ? -7.826 2.981 5.500 1.00 93.25 72 LEU A N 1
ATOM 546 C CA . LEU A 1 72 ? -6.572 3.553 5.986 1.00 93.25 72 LEU A CA 1
ATOM 547 C C . LEU A 1 72 ? -5.367 2.784 5.429 1.00 93.25 72 LEU A C 1
ATOM 549 O O . LEU A 1 72 ? -4.444 3.401 4.907 1.00 93.25 72 LEU A O 1
ATOM 553 N N . ILE A 1 73 ? -5.395 1.447 5.478 1.00 92.56 73 ILE A N 1
ATOM 554 C CA . ILE A 1 73 ? -4.305 0.610 4.951 1.00 92.56 73 ILE A CA 1
ATOM 555 C C . ILE A 1 73 ? -4.083 0.886 3.460 1.00 92.56 73 ILE A C 1
ATOM 557 O O . ILE A 1 73 ? -2.964 1.198 3.061 1.00 92.56 73 ILE A O 1
ATOM 561 N N . TRP A 1 74 ? -5.140 0.853 2.641 1.00 94.62 74 TRP A N 1
ATOM 562 C CA . TRP A 1 74 ? -5.004 1.108 1.201 1.00 94.62 74 TRP A CA 1
ATOM 563 C C . TRP A 1 74 ? -4.506 2.524 0.895 1.00 94.62 74 TRP A C 1
ATOM 565 O O . TRP A 1 74 ? -3.773 2.712 -0.075 1.00 94.62 74 TRP A O 1
ATOM 575 N N . ARG A 1 75 ? -4.865 3.519 1.716 1.00 95.94 75 ARG A N 1
ATOM 576 C CA . ARG A 1 75 ? -4.360 4.888 1.564 1.00 95.94 75 ARG A CA 1
ATOM 577 C C . ARG A 1 75 ? -2.868 4.994 1.888 1.00 95.94 75 ARG A C 1
ATOM 579 O O . ARG A 1 75 ? -2.143 5.683 1.176 1.00 95.94 75 ARG A O 1
ATOM 586 N N . LEU A 1 76 ? -2.399 4.305 2.928 1.00 96.00 76 LEU A N 1
ATOM 587 C CA . LEU A 1 76 ? -0.977 4.267 3.287 1.00 96.00 76 LEU A CA 1
ATOM 588 C C . LEU A 1 76 ? -0.135 3.559 2.217 1.00 96.00 76 LEU A C 1
ATOM 590 O O . LEU A 1 76 ? 0.969 4.007 1.895 1.00 96.00 76 LEU A O 1
ATOM 594 N N . GLU A 1 77 ? -0.661 2.487 1.627 1.00 94.38 77 GLU A N 1
ATOM 595 C CA . GLU A 1 77 ? -0.003 1.824 0.501 1.00 94.38 77 GLU A CA 1
ATOM 596 C C . GLU A 1 77 ? 0.070 2.718 -0.739 1.00 94.38 77 GLU A C 1
ATOM 598 O O . GLU A 1 77 ? 1.135 2.837 -1.340 1.00 94.38 77 GLU A O 1
ATOM 603 N N . GLU A 1 78 ? -1.030 3.387 -1.102 1.00 95.44 78 GLU A N 1
ATOM 604 C CA . GLU A 1 78 ? -1.048 4.363 -2.196 1.00 95.44 78 GLU A CA 1
ATOM 605 C C . GLU A 1 78 ? 0.011 5.450 -1.985 1.00 95.44 78 GLU A C 1
ATOM 607 O O . GLU A 1 78 ? 0.812 5.717 -2.883 1.00 95.44 78 GLU A O 1
ATOM 612 N N . ALA A 1 79 ? 0.056 6.043 -0.790 1.00 96.06 79 ALA A N 1
ATOM 613 C CA . ALA A 1 79 ? 1.021 7.082 -0.458 1.00 96.06 79 ALA A CA 1
ATOM 614 C C . ALA A 1 79 ? 2.470 6.588 -0.611 1.00 96.06 79 ALA A C 1
ATOM 616 O O . ALA A 1 79 ? 3.325 7.303 -1.144 1.00 96.06 79 ALA A O 1
ATOM 617 N N . SER A 1 80 ? 2.736 5.345 -0.202 1.00 94.94 80 SER A N 1
ATOM 618 C CA . SER A 1 80 ? 4.051 4.710 -0.331 1.00 94.94 80 SER A CA 1
ATOM 619 C C . SER A 1 80 ? 4.419 4.457 -1.795 1.00 94.94 80 SER A C 1
ATOM 621 O O . SER A 1 80 ? 5.557 4.705 -2.196 1.00 94.94 80 SER A O 1
ATOM 623 N N . ALA A 1 81 ? 3.453 4.050 -2.621 1.00 93.38 81 ALA A N 1
ATOM 624 C CA . ALA A 1 81 ? 3.665 3.834 -4.049 1.00 93.38 81 ALA A CA 1
ATOM 625 C C . ALA A 1 81 ? 3.906 5.104 -4.841 1.00 93.38 81 ALA A C 1
ATOM 627 O O . ALA A 1 81 ? 4.825 5.162 -5.657 1.00 93.38 81 ALA A O 1
ATOM 628 N N . LEU A 1 82 ? 3.161 6.159 -4.532 1.00 94.88 82 LEU A N 1
ATOM 629 C CA . LEU A 1 82 ? 3.407 7.481 -5.094 1.00 94.88 82 LEU A CA 1
ATOM 630 C C . LEU A 1 82 ? 4.822 7.970 -4.763 1.00 94.88 82 LEU A C 1
ATOM 632 O O . LEU A 1 82 ? 5.486 8.546 -5.622 1.00 94.88 82 LEU A O 1
ATOM 636 N N . ARG A 1 83 ? 5.325 7.680 -3.556 1.00 94.38 83 ARG A N 1
ATOM 637 C CA . ARG A 1 83 ? 6.694 8.032 -3.163 1.00 94.38 83 ARG A CA 1
ATOM 638 C C . ARG A 1 83 ? 7.748 7.279 -3.976 1.00 94.38 83 ARG A C 1
ATOM 640 O O . ARG A 1 83 ? 8.704 7.906 -4.426 1.00 94.38 83 ARG A O 1
ATOM 647 N N . VAL A 1 84 ? 7.573 5.971 -4.182 1.00 91.50 84 VAL A N 1
ATOM 648 C CA . VAL A 1 84 ? 8.481 5.157 -5.016 1.00 91.50 84 VAL A CA 1
ATOM 649 C C . VAL A 1 84 ? 8.487 5.647 -6.470 1.00 91.50 84 VAL A C 1
ATOM 651 O O . VAL A 1 84 ? 9.548 5.689 -7.085 1.00 91.50 84 VAL A O 1
ATOM 654 N N . ASN A 1 85 ? 7.348 6.133 -6.975 1.00 91.38 85 ASN A N 1
ATOM 655 C CA . ASN A 1 85 ? 7.221 6.703 -8.326 1.00 91.38 85 ASN A CA 1
ATOM 656 C C . ASN A 1 85 ? 7.613 8.183 -8.423 1.00 91.38 85 ASN A C 1
ATOM 658 O O . ASN A 1 85 ? 7.281 8.846 -9.403 1.00 91.38 85 ASN A O 1
ATOM 662 N N . ASN A 1 86 ? 8.281 8.736 -7.406 1.00 94.38 86 ASN A N 1
ATOM 663 C CA . ASN A 1 86 ? 8.699 10.139 -7.354 1.00 94.38 86 ASN A CA 1
ATOM 664 C C . ASN A 1 86 ? 7.540 11.161 -7.477 1.00 94.38 86 ASN A C 1
ATOM 666 O O . ASN A 1 86 ? 7.761 12.340 -7.751 1.00 94.38 86 ASN A O 1
ATOM 670 N N . ARG A 1 87 ? 6.293 10.740 -7.224 1.00 95.25 87 ARG A N 1
ATOM 671 C CA . ARG A 1 87 ? 5.091 11.591 -7.173 1.00 95.25 87 ARG A CA 1
ATOM 672 C C . ARG A 1 87 ? 4.888 12.137 -5.762 1.00 95.25 87 ARG A C 1
ATOM 674 O O . ARG A 1 87 ? 3.918 11.818 -5.075 1.00 95.25 87 ARG A O 1
ATOM 681 N N . LEU A 1 88 ? 5.853 12.930 -5.304 1.00 96.69 88 LEU A N 1
ATOM 682 C CA . LEU A 1 88 ? 5.964 13.320 -3.896 1.00 96.69 88 LEU A CA 1
ATOM 683 C C . LEU A 1 88 ? 4.784 14.164 -3.400 1.00 96.69 88 LEU A C 1
ATOM 685 O O . LEU A 1 88 ? 4.316 13.940 -2.290 1.00 96.69 88 LEU A O 1
ATOM 689 N N . GLU A 1 89 ? 4.263 15.083 -4.213 1.00 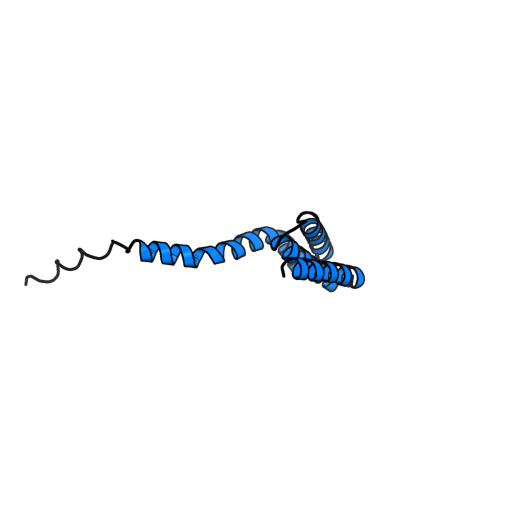97.56 89 GLU A N 1
ATOM 690 C CA . GLU A 1 89 ? 3.116 15.919 -3.825 1.00 97.56 89 GLU A CA 1
ATOM 691 C C . GLU A 1 89 ? 1.849 15.085 -3.590 1.00 97.56 89 GLU A C 1
ATOM 693 O O . GLU A 1 89 ? 1.160 15.248 -2.582 1.00 97.56 89 GLU A O 1
ATOM 698 N N . ASP A 1 90 ? 1.568 14.136 -4.483 1.00 96.31 90 ASP A N 1
ATOM 699 C CA . ASP A 1 90 ? 0.415 13.245 -4.349 1.00 96.31 90 ASP A CA 1
ATOM 700 C C . ASP A 1 90 ? 0.597 12.247 -3.197 1.00 96.31 90 ASP A C 1
ATOM 702 O O . ASP A 1 90 ? -0.370 11.896 -2.515 1.00 96.31 90 ASP A O 1
ATOM 706 N N . SER A 1 91 ? 1.838 11.811 -2.952 1.00 97.50 91 SER A N 1
ATOM 707 C CA . SER A 1 91 ? 2.195 10.996 -1.788 1.00 97.50 91 SER A CA 1
ATOM 708 C C . SER A 1 91 ? 1.891 11.740 -0.486 1.00 97.50 91 SER A C 1
ATOM 710 O O . SER A 1 91 ? 1.188 11.201 0.369 1.00 97.50 91 SER A O 1
ATOM 712 N N . THR A 1 92 ? 2.334 12.996 -0.365 1.00 98.38 92 THR A N 1
ATOM 713 C CA . THR A 1 92 ? 2.057 13.847 0.800 1.00 98.38 92 THR A CA 1
ATOM 714 C C . THR A 1 92 ? 0.559 14.016 1.017 1.00 98.38 92 THR A C 1
ATOM 716 O O . THR A 1 92 ? 0.077 13.729 2.109 1.00 98.38 92 THR A O 1
ATOM 719 N N . ARG A 1 93 ? -0.204 14.364 -0.029 1.00 97.56 93 ARG A N 1
ATOM 720 C CA . ARG A 1 93 ? -1.668 14.487 0.070 1.00 97.56 93 ARG A CA 1
ATOM 721 C C . ARG A 1 93 ? -2.319 13.188 0.552 1.00 97.56 93 ARG A C 1
ATOM 723 O O . ARG A 1 93 ? -3.244 13.208 1.358 1.00 97.56 93 ARG A O 1
ATOM 730 N N . SER A 1 94 ? -1.840 12.043 0.072 1.00 96.50 94 SER A N 1
ATOM 731 C CA . SER A 1 94 ? -2.366 10.739 0.487 1.00 96.50 94 SER A CA 1
ATOM 732 C C . SER A 1 94 ? -2.076 10.448 1.964 1.00 96.50 94 SER A C 1
ATOM 734 O O . SER A 1 94 ? -2.965 9.964 2.668 1.00 96.50 94 SER A O 1
ATOM 736 N N . PHE A 1 95 ? -0.879 10.794 2.452 1.00 97.94 95 PHE A N 1
ATOM 737 C CA . PHE A 1 95 ? -0.527 10.695 3.871 1.00 97.94 95 PHE A CA 1
ATOM 738 C C . PHE A 1 95 ? -1.325 11.659 4.754 1.00 97.94 95 PHE A C 1
ATOM 740 O O . PHE A 1 95 ? -1.759 11.251 5.824 1.00 97.94 95 PHE A O 1
ATOM 747 N N . GLU A 1 96 ? -1.580 12.891 4.311 1.00 97.88 96 GLU A N 1
ATOM 748 C CA . GLU A 1 96 ? -2.422 13.848 5.045 1.00 97.88 96 GLU A CA 1
ATOM 749 C C . GLU A 1 96 ? -3.840 13.307 5.245 1.00 97.88 96 GLU A C 1
ATOM 751 O O . GLU A 1 96 ? -4.398 13.388 6.338 1.00 97.88 96 GLU A O 1
ATOM 756 N N . ILE A 1 97 ? -4.419 12.683 4.213 1.00 95.31 97 ILE A N 1
ATOM 757 C CA . ILE A 1 97 ? -5.741 12.072 4.369 1.00 95.31 97 ILE A CA 1
ATOM 758 C C . ILE A 1 97 ? -5.670 10.861 5.311 1.00 95.31 97 ILE A C 1
ATOM 760 O O . ILE A 1 97 ? -6.590 10.657 6.099 1.00 95.31 97 ILE A O 1
ATOM 764 N N . ALA A 1 98 ? -4.601 10.060 5.258 1.00 95.75 98 ALA A N 1
ATOM 765 C CA . ALA A 1 98 ? -4.412 8.956 6.199 1.00 95.75 98 ALA A CA 1
ATOM 766 C C . ALA A 1 98 ? -4.301 9.450 7.655 1.00 95.75 98 ALA A C 1
ATOM 768 O O . ALA A 1 98 ? -4.911 8.847 8.536 1.00 95.75 98 ALA A O 1
ATOM 769 N N . ASP A 1 99 ? -3.592 10.556 7.902 1.00 97.00 99 ASP A N 1
ATOM 770 C CA . ASP A 1 99 ? -3.507 11.197 9.222 1.00 97.00 99 ASP A CA 1
ATOM 771 C C . ASP A 1 99 ? -4.891 11.633 9.715 1.00 97.00 99 ASP A C 1
ATOM 773 O O . ASP A 1 99 ? -5.277 11.318 10.840 1.00 97.00 99 ASP A O 1
ATOM 777 N N . GLN A 1 100 ? -5.694 12.261 8.850 1.00 95.06 100 GLN A N 1
ATOM 778 C CA . GLN A 1 100 ? -7.067 12.627 9.200 1.00 95.06 100 GLN A CA 1
ATOM 779 C C . GLN A 1 100 ? -7.915 11.399 9.562 1.00 95.06 100 GLN A C 1
ATOM 781 O O . GLN A 1 100 ? -8.633 11.419 10.555 1.00 95.06 100 GLN A O 1
ATOM 786 N N . MET A 1 101 ? -7.802 10.304 8.804 1.00 93.50 101 MET A N 1
ATOM 787 C CA . MET A 1 101 ? -8.521 9.063 9.110 1.00 93.50 101 MET A CA 1
ATOM 788 C C . MET A 1 101 ? -8.116 8.469 10.461 1.00 93.50 101 MET A C 1
ATOM 790 O O . MET A 1 101 ? -8.958 7.878 11.130 1.00 93.50 101 MET A O 1
ATOM 794 N N . ILE A 1 102 ? -6.843 8.597 10.851 1.00 94.50 102 ILE A N 1
ATOM 795 C CA . ILE A 1 102 ? -6.360 8.157 12.165 1.00 94.50 102 ILE A CA 1
ATOM 796 C C . ILE A 1 102 ? -7.000 9.001 13.267 1.00 94.50 102 ILE A C 1
ATOM 798 O O . ILE A 1 102 ? -7.540 8.425 14.205 1.00 94.50 102 ILE A O 1
ATOM 802 N N . ARG A 1 103 ? -7.014 10.331 13.116 1.00 94.38 103 ARG A N 1
ATOM 803 C CA . ARG A 1 103 ? -7.671 11.248 14.064 1.00 94.38 103 ARG A CA 1
ATOM 804 C C . ARG A 1 103 ? -9.161 10.961 14.217 1.00 94.38 103 ARG A C 1
ATOM 806 O O . ARG A 1 103 ? -9.684 11.065 15.313 1.00 94.38 103 ARG A O 1
ATOM 813 N N . ASP A 1 104 ? -9.836 10.566 13.140 1.00 91.12 104 ASP A N 1
ATOM 814 C CA . ASP A 1 104 ? -11.259 10.204 13.178 1.00 91.12 104 ASP A CA 1
ATOM 815 C C . ASP A 1 104 ? -11.532 8.882 13.933 1.00 91.12 104 ASP A C 1
ATOM 817 O O . ASP A 1 104 ? -12.688 8.572 14.234 1.00 91.12 104 ASP A O 1
ATOM 821 N N . PHE A 1 105 ? -10.504 8.062 14.191 1.00 86.25 105 PHE A N 1
ATOM 822 C CA . PHE A 1 105 ? -10.620 6.843 15.000 1.00 86.25 105 PHE A CA 1
ATOM 823 C C . PHE A 1 105 ? -10.363 7.066 16.495 1.00 86.25 105 PHE A C 1
ATOM 825 O O . PHE A 1 105 ? -10.673 6.159 17.275 1.00 86.25 105 PHE A O 1
ATOM 832 N N . GLU A 1 106 ? -9.766 8.201 16.867 1.00 80.75 106 GLU A N 1
ATOM 833 C CA . GLU A 1 106 ? -9.492 8.612 18.254 1.00 80.75 106 GLU A CA 1
ATOM 834 C C . GLU A 1 106 ? -10.743 9.194 18.929 1.00 80.75 106 GLU A C 1
ATOM 836 O O . GLU A 1 106 ? -10.935 8.890 20.130 1.00 80.75 106 GLU A O 1
#

Sequence (106 aa):
MNGIFKNIGRMMHAPKGFLLGVILCILPLTGCVSYQDQAREIHAHYHAGDFDTAQAALTRKANRKAKGKDALIWRLEEASALRVNNRLEDSTRSFEIADQMIRDFE

Foldseek 3Di:
DPDDPPPPPDDPDPDPVNVVVVVVVCVVVVVVVVVCVVCVVLVVCVVVVVLVVSLVVLVVLLVVCPADPSNLVSLLSNLVSCVVVVVNVVSVVSVVVSVVRVVVVD

Radius of gyration: 23.59 Å; chains: 1; bounding box: 24×76×46 Å

Secondary structure (DSSP, 8-state):
---SGGGSSS-----HHHHHHHHHHHTTHHHHHHHHHHHHHHHHHHHTT-HHHHHHHHHHHHHH--SSHHHHHHHHHHHHHHHHTT-HHHHHHHHHHHHHHHHTT-